Protein AF-A0A2E4T3A0-F1 (afdb_monomer_lite)

pLDDT: mean 78.66, std 13.09, range [45.56, 96.62]

Foldseek 3Di:
DDPVVVVVVVVVVVVVVVVVVVVVVVVVVVPDPDDDPDDPDPCPPVVLVVVLVVLQVVLVVVLVVCVVVLCCLQPVVDDPPPDLVVLVVVLVVLVVQLVVCVVVVRPSSNVSSVSNNVSSVSSSVSNVVSVVVVVVVVVVVVD

Structure (mmCIF, N/CA/C/O backbone):
data_AF-A0A2E4T3A0-F1
#
_entry.id   AF-A0A2E4T3A0-F1
#
loop_
_atom_site.group_PDB
_atom_site.id
_atom_site.type_symbol
_atom_site.label_atom_id
_atom_site.label_alt_id
_atom_site.label_comp_id
_atom_site.label_asym_id
_atom_site.label_entity_id
_atom_site.label_seq_id
_atom_site.pdbx_PDB_ins_code
_atom_site.Cartn_x
_atom_site.Cartn_y
_atom_site.Cartn_z
_atom_site.occupancy
_atom_site.B_iso_or_equiv
_atom_site.auth_seq_id
_atom_site.auth_comp_id
_atom_site.auth_asym_id
_atom_site.auth_atom_id
_atom_site.pdbx_PDB_model_num
ATOM 1 N N . MET A 1 1 ? 26.330 -0.444 9.742 1.00 45.56 1 MET A N 1
ATOM 2 C CA . MET A 1 1 ? 25.020 -0.758 10.360 1.00 45.56 1 MET A CA 1
ATOM 3 C C . MET A 1 1 ? 24.063 -1.132 9.243 1.00 45.56 1 MET A C 1
ATOM 5 O O . MET A 1 1 ? 23.826 -0.307 8.376 1.00 45.56 1 MET A O 1
ATOM 9 N N . THR A 1 2 ? 23.604 -2.380 9.187 1.00 47.72 2 THR A N 1
ATOM 10 C CA . THR A 1 2 ? 22.725 -2.869 8.115 1.00 47.72 2 THR A CA 1
ATOM 11 C C . THR A 1 2 ? 21.275 -2.471 8.415 1.00 47.72 2 THR A C 1
ATOM 13 O O . THR A 1 2 ? 20.791 -2.713 9.525 1.00 47.72 2 THR A O 1
ATOM 16 N N . SER A 1 3 ? 20.583 -1.855 7.446 1.00 54.81 3 SER A N 1
ATOM 17 C CA . SER A 1 3 ? 19.210 -1.315 7.566 1.00 54.81 3 SER A CA 1
ATOM 18 C C . SER A 1 3 ? 18.194 -2.236 8.260 1.00 54.81 3 SER A C 1
ATOM 20 O O . SER A 1 3 ? 17.269 -1.745 8.902 1.00 54.81 3 SER A O 1
ATOM 22 N N . GLY A 1 4 ? 18.370 -3.562 8.207 1.00 48.94 4 GLY A N 1
ATOM 23 C CA . GLY A 1 4 ? 17.472 -4.521 8.863 1.00 48.94 4 GLY A CA 1
ATOM 24 C C . GLY A 1 4 ? 17.459 -4.455 10.398 1.00 48.94 4 GLY A C 1
ATOM 25 O O . GLY A 1 4 ? 16.420 -4.672 11.015 1.00 48.94 4 GLY A O 1
ATOM 26 N N . THR A 1 5 ? 18.575 -4.096 11.042 1.00 65.56 5 THR A N 1
ATOM 27 C CA . THR A 1 5 ? 18.658 -4.046 12.520 1.00 65.56 5 THR A CA 1
ATOM 28 C C . THR A 1 5 ? 17.978 -2.816 13.123 1.00 65.56 5 THR A C 1
ATOM 30 O O . THR A 1 5 ? 17.502 -2.858 14.259 1.00 65.56 5 THR A O 1
ATOM 33 N N . PHE A 1 6 ? 17.884 -1.727 12.356 1.00 70.56 6 PHE A N 1
ATOM 34 C CA . PHE A 1 6 ? 17.248 -0.487 12.794 1.00 70.56 6 PHE A CA 1
ATOM 35 C C . PHE A 1 6 ? 15.732 -0.650 12.931 1.00 70.56 6 PHE A C 1
ATOM 37 O O . PHE A 1 6 ? 15.165 -0.244 13.942 1.00 70.56 6 PHE A O 1
ATOM 44 N N . LEU A 1 7 ? 15.092 -1.319 11.966 1.00 58.62 7 LEU A N 1
ATOM 45 C CA . LEU A 1 7 ? 13.650 -1.574 11.984 1.00 58.62 7 LEU A CA 1
ATOM 46 C C . LEU A 1 7 ? 13.241 -2.488 13.140 1.00 58.62 7 LEU A C 1
ATOM 48 O O . LEU A 1 7 ? 12.285 -2.181 13.847 1.00 58.62 7 LEU A O 1
ATOM 52 N N . ILE A 1 8 ? 14.009 -3.552 13.395 1.00 70.94 8 ILE A N 1
ATOM 53 C CA . ILE A 1 8 ? 13.769 -4.445 14.536 1.00 70.94 8 ILE A CA 1
ATOM 54 C C . ILE A 1 8 ? 13.877 -3.649 15.840 1.00 70.94 8 ILE A C 1
ATOM 56 O O . ILE A 1 8 ? 12.970 -3.682 16.670 1.00 70.94 8 ILE A O 1
ATOM 60 N N . ARG A 1 9 ? 14.944 -2.861 16.013 1.00 77.31 9 ARG A N 1
ATOM 61 C CA . ARG A 1 9 ? 15.153 -2.057 17.225 1.00 77.31 9 ARG A CA 1
ATOM 62 C C . ARG A 1 9 ? 14.072 -0.990 17.419 1.00 77.31 9 ARG A C 1
ATOM 64 O O . ARG A 1 9 ? 13.592 -0.827 18.536 1.00 77.31 9 ARG A O 1
ATOM 71 N N . CYS A 1 10 ? 13.664 -0.307 16.352 1.00 74.4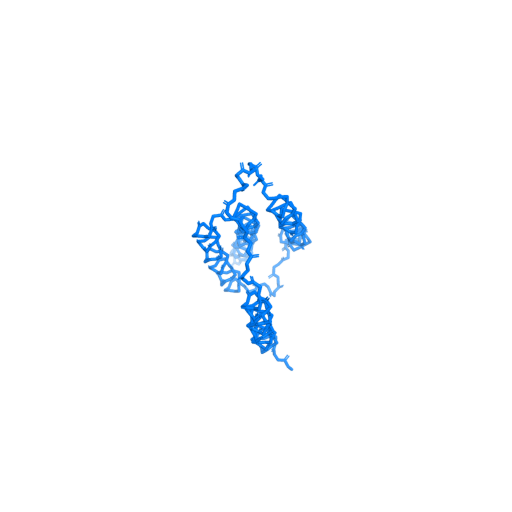4 10 CYS A N 1
ATOM 72 C CA . CYS A 1 10 ? 12.611 0.706 16.394 1.00 74.44 10 CYS A CA 1
ATOM 73 C C . CYS A 1 10 ? 11.250 0.085 16.746 1.00 74.44 10 CYS A C 1
ATOM 75 O O . CYS A 1 10 ? 10.545 0.600 17.611 1.00 74.44 10 CYS A O 1
ATOM 77 N N . TRP A 1 11 ? 10.933 -1.082 16.176 1.00 72.75 11 TRP A N 1
ATOM 78 C CA . TRP A 1 11 ? 9.731 -1.845 16.515 1.00 72.75 11 TRP A CA 1
ATOM 79 C C . TRP A 1 11 ? 9.737 -2.316 17.973 1.00 72.75 11 TRP A C 1
ATOM 81 O O . TRP A 1 11 ? 8.729 -2.194 18.668 1.00 72.75 11 TRP A O 1
ATOM 91 N N . THR A 1 12 ? 10.885 -2.793 18.470 1.00 81.56 12 THR A N 1
ATOM 92 C CA . THR A 1 12 ? 10.997 -3.262 19.860 1.00 81.56 12 THR A CA 1
ATOM 93 C C . THR A 1 12 ? 10.860 -2.100 20.852 1.00 81.56 12 THR A C 1
ATOM 95 O O . THR A 1 12 ? 10.238 -2.261 21.902 1.00 81.56 12 THR A O 1
ATOM 98 N N . ASP A 1 13 ? 11.412 -0.924 20.527 1.00 81.31 13 ASP A N 1
ATOM 99 C CA . ASP A 1 13 ? 11.297 0.281 21.361 1.00 81.31 13 ASP A CA 1
ATOM 100 C C . ASP A 1 13 ? 9.868 0.841 21.355 1.00 81.31 13 ASP A C 1
ATOM 102 O O . ASP A 1 13 ? 9.311 1.130 22.414 1.00 81.31 13 ASP A O 1
ATOM 106 N N . TRP A 1 14 ? 9.231 0.916 20.183 1.00 80.62 14 TRP A N 1
ATOM 107 C CA . TRP A 1 14 ? 7.833 1.331 20.057 1.00 80.62 14 TRP A CA 1
ATOM 108 C C . TRP A 1 14 ? 6.889 0.389 20.817 1.00 80.62 14 TRP A C 1
ATOM 110 O O . TRP A 1 14 ? 6.101 0.848 21.644 1.00 80.62 14 TRP A O 1
ATOM 120 N N . SER A 1 15 ? 7.044 -0.927 20.636 1.00 81.31 15 SER A N 1
ATOM 121 C CA . SER A 1 15 ? 6.252 -1.948 21.336 1.00 81.31 15 SER A CA 1
ATOM 122 C C . SER A 1 15 ? 6.414 -1.852 22.858 1.00 81.31 15 SER A C 1
ATOM 124 O O . SER A 1 15 ? 5.444 -1.935 23.617 1.00 81.31 15 SER A O 1
ATOM 126 N N . ARG A 1 16 ? 7.635 -1.593 23.346 1.00 86.81 16 ARG A N 1
ATOM 127 C CA . ARG A 1 16 ? 7.887 -1.367 24.776 1.00 86.81 16 ARG A CA 1
ATOM 128 C C . ARG A 1 16 ? 7.171 -0.115 25.293 1.00 86.81 16 ARG A C 1
ATOM 130 O O . ARG A 1 16 ? 6.560 -0.172 26.359 1.00 86.81 16 ARG A O 1
ATOM 137 N N . ARG A 1 17 ? 7.226 1.000 24.556 1.00 81.62 17 ARG A N 1
ATOM 138 C CA . ARG A 1 17 ? 6.582 2.270 24.941 1.00 81.62 17 ARG A CA 1
ATOM 139 C C . ARG A 1 17 ? 5.061 2.171 24.952 1.00 81.62 17 ARG A C 1
ATOM 141 O O . ARG A 1 17 ? 4.434 2.662 25.888 1.00 81.62 17 ARG A O 1
ATOM 148 N N . GLU A 1 18 ? 4.472 1.495 23.971 1.00 75.19 18 GLU A N 1
ATOM 149 C CA . GLU A 1 18 ? 3.024 1.292 23.910 1.00 75.19 18 GLU A CA 1
ATOM 150 C C . GLU A 1 18 ? 2.512 0.513 25.134 1.00 75.19 18 GLU A C 1
ATOM 152 O O . GLU A 1 18 ? 1.534 0.903 25.777 1.00 75.19 18 GLU A O 1
ATOM 157 N N . ASN A 1 19 ? 3.223 -0.549 25.522 1.00 79.88 19 ASN A N 1
ATOM 158 C CA . ASN A 1 19 ? 2.886 -1.340 26.703 1.00 79.88 19 ASN A CA 1
ATOM 159 C C . ASN A 1 19 ? 2.952 -0.527 28.010 1.00 79.88 19 ASN A C 1
ATOM 161 O O . ASN A 1 19 ? 2.136 -0.745 28.908 1.00 79.88 19 ASN A O 1
ATOM 165 N N . LEU A 1 20 ? 3.887 0.422 28.126 1.00 80.12 20 LEU A N 1
ATOM 166 C CA . LEU A 1 20 ? 3.997 1.314 29.289 1.00 80.12 20 LEU A CA 1
ATOM 167 C C . LEU A 1 20 ? 2.852 2.331 29.344 1.00 80.12 20 LEU A C 1
ATOM 169 O O . LEU A 1 20 ? 2.245 2.512 30.400 1.00 80.12 20 LEU A O 1
ATOM 173 N N . ALA A 1 21 ? 2.501 2.932 28.205 1.00 75.12 21 ALA A N 1
ATOM 174 C CA . ALA A 1 21 ? 1.387 3.873 28.118 1.00 75.12 21 ALA A CA 1
ATOM 175 C C . ALA A 1 21 ? 0.054 3.212 28.519 1.00 75.12 21 ALA A C 1
ATOM 177 O O . ALA A 1 21 ? -0.714 3.767 29.308 1.00 75.12 21 ALA A O 1
ATOM 178 N N . ARG A 1 22 ? -0.192 1.975 28.061 1.00 73.06 22 ARG A N 1
ATOM 179 C CA . ARG A 1 22 ? -1.390 1.199 28.434 1.00 73.06 22 ARG A CA 1
ATOM 180 C C . ARG A 1 22 ? -1.463 0.909 29.937 1.00 73.06 22 ARG A C 1
ATOM 182 O O . ARG A 1 22 ? -2.559 0.908 30.497 1.00 73.06 22 ARG A O 1
ATOM 189 N N . ARG A 1 23 ? -0.323 0.691 30.605 1.00 74.19 23 ARG A N 1
ATOM 190 C CA . ARG A 1 23 ? -0.273 0.484 32.065 1.00 74.19 23 ARG A CA 1
ATOM 191 C C . ARG A 1 23 ? -0.653 1.749 32.831 1.00 74.19 23 ARG A C 1
ATOM 193 O O . ARG A 1 23 ? -1.504 1.663 33.709 1.00 74.19 23 ARG A O 1
ATOM 200 N N . GLN A 1 24 ? -0.133 2.911 32.435 1.00 74.12 24 GLN A N 1
ATOM 201 C CA . GLN A 1 24 ? -0.486 4.185 33.076 1.00 74.12 24 GLN A CA 1
ATOM 202 C C . GLN A 1 24 ? -1.976 4.532 32.938 1.00 74.12 24 GLN A C 1
ATOM 204 O O . GLN A 1 24 ? -2.608 4.976 33.898 1.00 74.12 24 GLN A O 1
ATOM 209 N N . VAL A 1 25 ? -2.572 4.291 31.766 1.00 70.69 25 VAL A N 1
ATOM 210 C CA . VAL A 1 25 ? -4.020 4.486 31.565 1.00 70.69 25 VAL A CA 1
ATOM 211 C C . VAL A 1 25 ? -4.823 3.517 32.443 1.00 70.69 25 VAL A C 1
ATOM 213 O O . VAL A 1 25 ? -5.794 3.905 33.090 1.00 70.69 25 VAL A O 1
ATOM 216 N N . ARG A 1 26 ? -4.403 2.250 32.543 1.00 63.78 26 ARG A N 1
ATOM 217 C CA . ARG A 1 26 ? -5.082 1.254 33.387 1.00 63.78 26 ARG A CA 1
ATOM 218 C C . ARG A 1 26 ? -5.001 1.588 34.882 1.00 63.78 26 ARG A C 1
ATOM 220 O O . ARG A 1 26 ? -5.992 1.413 35.592 1.00 63.78 26 ARG A O 1
ATOM 227 N N . GLU A 1 27 ? -3.864 2.096 35.352 1.00 66.56 27 GLU A N 1
ATOM 228 C CA . GLU A 1 27 ? -3.670 2.553 36.736 1.00 66.56 27 GLU A CA 1
ATOM 229 C C . GLU A 1 27 ? -4.530 3.785 37.051 1.00 66.56 27 GLU A C 1
ATOM 231 O O . GLU A 1 27 ? -5.245 3.797 38.052 1.00 66.56 27 GLU A O 1
ATOM 236 N N . SER A 1 28 ? -4.578 4.766 36.146 1.00 59.97 28 SER A N 1
ATOM 237 C CA . SER A 1 28 ? -5.428 5.958 36.302 1.00 59.97 28 SER A CA 1
ATOM 238 C C . SER A 1 28 ? -6.932 5.652 36.246 1.00 59.97 28 SER A C 1
ATOM 240 O O . SER A 1 28 ? -7.718 6.307 36.931 1.00 59.97 28 SER A O 1
ATOM 242 N N . THR A 1 29 ? -7.348 4.611 35.517 1.00 59.28 29 THR A N 1
ATOM 243 C CA . THR A 1 29 ? -8.756 4.166 35.475 1.00 59.28 29 THR A CA 1
ATOM 244 C C . THR A 1 29 ? -9.144 3.333 36.708 1.00 59.28 29 THR A C 1
ATOM 246 O O . THR A 1 29 ? -10.303 3.332 37.124 1.00 59.28 29 THR A O 1
ATOM 249 N N . THR A 1 30 ? -8.184 2.643 37.336 1.00 59.16 30 THR A N 1
ATOM 250 C CA . THR A 1 30 ? -8.422 1.820 38.540 1.00 59.16 30 THR A CA 1
ATOM 251 C C . THR A 1 30 ? -8.690 2.680 39.784 1.00 59.16 30 THR A C 1
ATOM 253 O O . THR A 1 30 ? -9.412 2.246 40.678 1.00 59.16 30 THR A O 1
ATOM 256 N N . GLY A 1 31 ? -8.204 3.927 39.812 1.00 54.25 31 GLY A N 1
ATOM 257 C CA . GLY A 1 31 ? -8.438 4.886 40.9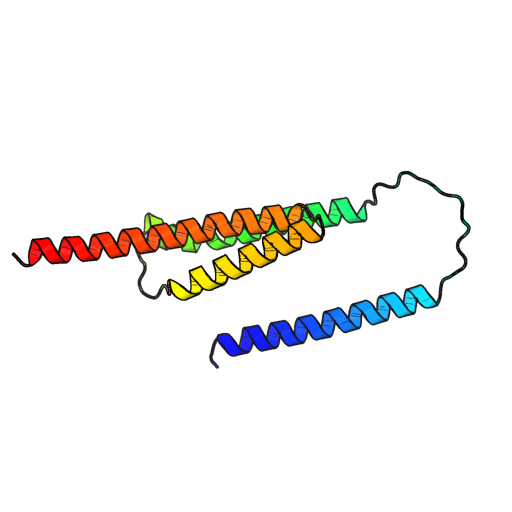01 1.00 54.25 31 GLY A CA 1
ATOM 258 C C . GLY A 1 31 ? -9.743 5.694 40.826 1.00 54.25 31 GLY A C 1
ATOM 259 O O . GLY A 1 31 ? -10.004 6.497 41.718 1.00 54.25 31 GLY A O 1
ATOM 260 N N . ARG A 1 32 ? -10.580 5.522 39.791 1.00 59.19 32 ARG A N 1
ATOM 261 C CA . ARG A 1 32 ? -11.824 6.297 39.617 1.00 59.19 32 ARG A CA 1
ATOM 262 C C . ARG A 1 32 ? -13.005 5.380 39.301 1.00 59.19 32 ARG A C 1
ATOM 264 O O . ARG A 1 32 ? -13.420 5.252 38.154 1.00 59.19 32 ARG A O 1
ATOM 271 N N . LYS A 1 33 ? -13.590 4.763 40.330 1.00 55.19 33 LYS A N 1
ATOM 272 C CA . LYS A 1 33 ? -14.903 4.105 40.224 1.00 55.19 33 LYS A CA 1
ATOM 273 C C . LYS A 1 33 ? -15.878 4.596 41.287 1.00 55.19 33 LYS A C 1
ATOM 275 O O . LYS A 1 33 ? -16.135 3.897 42.254 1.00 55.19 33 LYS A O 1
ATOM 280 N N . THR A 1 34 ? -16.489 5.746 41.019 1.00 59.75 34 THR A N 1
ATOM 281 C CA . THR A 1 34 ? -17.896 6.027 41.350 1.00 59.75 34 THR A CA 1
ATOM 282 C C . THR A 1 34 ? -18.416 7.027 40.319 1.00 59.75 34 THR A C 1
ATOM 284 O O . THR A 1 34 ? -18.285 8.234 40.504 1.00 59.75 34 THR A O 1
ATOM 287 N N . VAL A 1 35 ? -18.958 6.551 39.199 1.00 64.12 35 VAL A N 1
ATOM 288 C CA . VAL A 1 35 ? -19.735 7.412 38.296 1.00 64.12 35 VAL A CA 1
ATOM 289 C C . VAL A 1 35 ? -21.097 6.776 38.096 1.00 64.12 35 VAL A C 1
ATOM 291 O O . VAL A 1 35 ? -21.220 5.586 37.803 1.00 64.12 35 VAL A O 1
ATOM 294 N N . ASN A 1 36 ? -22.100 7.596 38.383 1.00 55.50 36 ASN A N 1
ATOM 295 C CA . ASN A 1 36 ? -23.497 7.247 38.488 1.00 55.50 36 ASN A CA 1
ATOM 296 C C . ASN A 1 36 ? -24.051 6.852 37.114 1.00 55.50 36 ASN A C 1
ATOM 298 O O . ASN A 1 36 ? -23.799 7.497 36.099 1.00 55.50 36 ASN A O 1
ATOM 302 N N . ARG A 1 37 ? -24.792 5.749 37.103 1.00 68.06 37 ARG A N 1
ATOM 303 C CA . ARG A 1 37 ? -25.410 5.127 35.935 1.00 68.06 37 ARG A CA 1
ATOM 304 C C . ARG A 1 37 ? -26.706 5.872 35.649 1.00 68.06 37 ARG A C 1
ATOM 306 O O . ARG A 1 37 ? -27.694 5.492 36.250 1.00 68.06 37 ARG A O 1
ATOM 313 N N . ASN A 1 38 ? -26.694 6.909 34.807 1.00 54.62 38 ASN A N 1
ATOM 314 C CA . ASN A 1 38 ? -27.869 7.423 34.076 1.00 54.62 38 ASN A CA 1
ATOM 315 C C . ASN A 1 38 ? -27.478 8.583 33.147 1.00 54.62 38 ASN A C 1
ATOM 317 O O . ASN A 1 38 ? -27.861 9.722 33.372 1.00 54.62 38 ASN A O 1
ATOM 321 N N . GLU A 1 39 ? -26.744 8.291 32.076 1.00 56.03 39 GLU A N 1
ATOM 322 C CA . GLU A 1 39 ? -26.687 9.198 30.928 1.00 56.03 39 GLU A CA 1
ATOM 323 C C . GLU A 1 39 ? -26.432 8.357 29.676 1.00 56.03 39 GLU A C 1
ATOM 325 O O . GLU A 1 39 ? -25.310 7.974 29.362 1.00 56.03 39 GLU A O 1
ATOM 330 N N . LYS A 1 40 ? -27.514 7.948 29.006 1.00 49.38 40 LYS A N 1
ATOM 331 C CA . LYS A 1 40 ? -27.441 7.484 27.617 1.00 49.38 40 LYS A CA 1
ATOM 332 C C . LYS A 1 40 ? -27.637 8.706 26.731 1.00 49.38 40 LYS A C 1
ATOM 334 O O . LYS A 1 40 ? -28.663 8.841 26.072 1.00 49.38 40 LYS A O 1
ATOM 339 N N . THR A 1 41 ? -26.675 9.617 26.751 1.00 49.59 41 THR A N 1
ATOM 340 C CA . THR A 1 41 ? -26.489 10.520 25.623 1.00 49.59 41 THR A CA 1
ATOM 341 C C . THR A 1 41 ? -26.009 9.662 24.457 1.00 49.59 41 THR A C 1
ATOM 343 O O . THR A 1 41 ? -25.122 8.817 24.600 1.00 49.59 41 THR A O 1
ATOM 346 N N . PHE A 1 42 ? -26.648 9.811 23.298 1.00 58.09 42 PHE A N 1
ATOM 347 C CA . PHE A 1 42 ? -26.109 9.318 22.034 1.00 58.09 42 PHE A CA 1
ATOM 348 C C . PHE A 1 42 ? -24.905 10.202 21.678 1.00 58.09 42 PHE A C 1
ATOM 350 O O . PHE A 1 42 ? -24.956 11.057 20.803 1.00 58.09 42 PHE A O 1
ATOM 357 N N . GLU A 1 43 ? -23.836 10.047 22.450 1.00 53.91 43 GLU A N 1
ATOM 358 C CA . GLU A 1 43 ? -22.513 10.556 22.143 1.00 53.91 43 GLU A CA 1
ATOM 359 C C . GLU A 1 43 ? -21.989 9.650 21.036 1.00 53.91 43 GLU A C 1
ATOM 361 O O . GLU A 1 43 ? -21.511 8.549 21.305 1.00 53.91 43 GLU A O 1
ATOM 366 N N . VAL A 1 44 ? -22.091 10.073 19.776 1.00 55.72 44 VAL A N 1
ATOM 367 C CA . VAL A 1 44 ? -21.114 9.587 18.799 1.00 55.72 44 VAL A CA 1
ATOM 368 C C . VAL A 1 44 ? -19.799 10.168 19.308 1.00 55.72 44 VAL A C 1
ATOM 370 O O . VAL A 1 44 ? -19.662 11.393 19.294 1.00 55.72 44 VAL A O 1
ATOM 373 N N . PRO A 1 45 ? -18.880 9.370 19.877 1.00 60.00 45 PRO A N 1
ATOM 374 C CA . PRO A 1 45 ? -17.765 9.945 20.602 1.00 60.00 45 PRO A CA 1
ATOM 375 C C . PRO A 1 45 ? -16.933 10.733 19.592 1.00 60.00 45 PRO A C 1
ATOM 377 O O . PRO A 1 45 ? -16.346 10.154 18.681 1.00 60.00 45 PRO A O 1
ATOM 380 N N . MET A 1 46 ? -16.887 12.061 19.742 1.00 58.06 46 MET A N 1
ATOM 381 C CA . MET A 1 46 ? -16.109 12.991 18.904 1.00 58.06 46 MET A CA 1
ATOM 382 C C . MET A 1 46 ? -14.663 12.496 18.692 1.00 58.06 46 MET A C 1
ATOM 384 O O . MET A 1 46 ? -14.049 12.718 17.650 1.00 58.06 46 MET A O 1
ATOM 388 N N . GLN A 1 47 ? -14.157 11.743 19.672 1.00 62.28 47 GLN A N 1
ATOM 389 C CA . GLN A 1 47 ? -12.894 11.012 19.671 1.00 62.28 47 GLN A CA 1
ATOM 390 C C . GLN A 1 47 ? -12.734 10.109 18.434 1.00 62.28 47 GLN A C 1
ATOM 392 O O . GLN A 1 47 ? -11.709 10.175 17.766 1.00 62.28 47 GLN A O 1
ATOM 397 N N . THR A 1 48 ? -13.745 9.314 18.077 1.00 72.75 48 THR A N 1
ATOM 398 C CA . THR A 1 48 ? -13.684 8.385 16.939 1.00 72.75 48 THR A CA 1
ATOM 399 C C . THR A 1 48 ? -13.635 9.125 15.607 1.00 72.75 48 THR A C 1
ATOM 401 O O . THR A 1 48 ? -12.847 8.757 14.743 1.00 72.75 48 THR A O 1
ATOM 404 N N . LEU A 1 49 ? -14.402 10.208 15.447 1.00 79.19 49 LEU A N 1
ATOM 405 C CA . LEU A 1 49 ? -14.397 10.995 14.207 1.00 79.19 49 LEU A CA 1
ATOM 406 C C . LEU A 1 49 ? -13.056 11.702 13.973 1.00 79.19 49 LEU A C 1
ATOM 408 O O . LEU A 1 49 ? -12.545 11.700 12.852 1.00 79.19 49 LEU A O 1
ATOM 412 N N . LEU A 1 50 ? -12.463 12.280 15.022 1.00 86.31 50 LEU A N 1
ATOM 413 C CA . LEU A 1 50 ? -11.153 12.925 14.931 1.00 86.31 50 LEU A CA 1
ATOM 414 C C . LEU A 1 50 ? -10.046 11.904 14.631 1.00 86.31 50 LEU A C 1
ATOM 416 O O . LEU A 1 50 ? -9.211 12.150 13.762 1.00 86.31 50 LEU A O 1
ATOM 420 N N . ILE A 1 51 ? -10.067 10.744 15.297 1.00 84.88 51 ILE A N 1
ATOM 421 C CA . ILE A 1 51 ? -9.107 9.656 15.061 1.00 84.88 51 ILE A CA 1
ATOM 422 C C . ILE A 1 51 ? -9.208 9.139 13.622 1.00 84.88 51 ILE A C 1
ATOM 424 O O . ILE A 1 51 ? -8.187 9.030 12.943 1.00 84.88 51 ILE A O 1
ATOM 428 N N . GLU A 1 52 ? -10.418 8.866 13.128 1.00 82.56 52 GLU A N 1
ATOM 429 C CA . GLU A 1 52 ? -10.614 8.371 11.763 1.00 82.56 52 GLU A CA 1
ATOM 430 C C . GLU A 1 52 ? -10.182 9.423 10.725 1.00 82.56 52 GLU A C 1
ATOM 432 O O . GLU A 1 52 ? -9.451 9.094 9.790 1.00 82.56 52 GLU A O 1
ATOM 437 N N . THR A 1 53 ? -10.514 10.704 10.929 1.00 86.44 53 THR A N 1
ATOM 438 C CA . THR A 1 53 ? -10.108 11.796 10.021 1.00 86.44 53 THR A CA 1
ATOM 439 C C . THR A 1 53 ? -8.588 11.929 9.939 1.00 86.44 53 THR A C 1
ATOM 441 O O . THR A 1 53 ? -8.028 11.987 8.843 1.00 86.44 53 THR A O 1
ATOM 444 N N . ILE A 1 54 ? -7.897 11.920 11.086 1.00 90.62 54 ILE A N 1
ATOM 445 C CA . ILE A 1 54 ? -6.428 11.933 11.121 1.00 90.62 54 ILE A CA 1
ATOM 446 C C . ILE A 1 54 ? -5.874 10.692 10.421 1.00 90.62 54 ILE A C 1
ATOM 448 O O . ILE A 1 54 ? -4.931 10.808 9.641 1.00 90.62 54 ILE A O 1
ATOM 452 N N . GLY A 1 55 ? -6.475 9.521 10.646 1.00 86.62 55 GLY A N 1
ATOM 453 C CA . GLY A 1 55 ? -6.087 8.278 9.986 1.00 86.62 55 GLY A CA 1
ATOM 454 C C . GLY A 1 55 ? -6.208 8.344 8.460 1.00 86.62 55 GLY A C 1
ATOM 455 O O . GLY A 1 55 ? -5.299 7.900 7.761 1.00 86.62 55 GLY A O 1
ATOM 456 N N . ILE A 1 56 ? -7.276 8.949 7.931 1.00 87.06 56 ILE A N 1
ATOM 457 C CA . ILE A 1 56 ? -7.473 9.130 6.483 1.00 87.06 56 ILE A CA 1
ATOM 458 C C . ILE A 1 56 ? -6.421 10.084 5.910 1.00 87.06 56 ILE A C 1
ATOM 460 O O . ILE A 1 56 ? -5.815 9.783 4.878 1.00 87.06 56 ILE A O 1
ATOM 464 N N . ILE A 1 57 ? -6.167 11.214 6.577 1.00 91.31 57 ILE A N 1
ATOM 465 C CA . ILE A 1 57 ? -5.157 12.186 6.137 1.00 91.31 57 ILE A CA 1
ATOM 466 C C . ILE A 1 57 ? -3.767 11.544 6.160 1.00 91.31 57 ILE A C 1
ATOM 468 O O . ILE A 1 57 ? -3.039 11.620 5.172 1.00 91.31 57 ILE A O 1
ATOM 472 N N . ALA A 1 58 ? -3.416 10.859 7.250 1.00 87.56 58 ALA A N 1
ATOM 473 C CA . ALA A 1 58 ? -2.144 10.158 7.384 1.00 87.56 58 ALA A CA 1
ATOM 474 C C . ALA A 1 58 ? -1.974 9.076 6.308 1.00 87.56 58 ALA A C 1
ATOM 476 O O . ALA A 1 58 ? -0.921 9.005 5.677 1.00 87.56 58 ALA A O 1
ATOM 477 N N . GLY A 1 59 ? -3.018 8.281 6.045 1.00 85.44 59 GLY A N 1
ATOM 478 C CA . GLY A 1 59 ? -3.022 7.289 4.970 1.00 85.44 59 GLY A CA 1
ATOM 479 C C . GLY A 1 59 ? -2.811 7.921 3.594 1.00 85.44 59 GLY A C 1
ATOM 480 O O . GLY A 1 59 ? -1.982 7.452 2.818 1.00 85.44 59 GLY A O 1
ATOM 481 N N . THR A 1 60 ? -3.494 9.032 3.317 1.00 89.31 60 THR A N 1
ATOM 482 C CA . THR A 1 60 ? -3.380 9.760 2.043 1.00 89.31 60 THR A CA 1
ATOM 483 C C . THR A 1 60 ? -1.975 10.324 1.843 1.00 89.31 60 THR A C 1
ATOM 485 O O . THR A 1 60 ? -1.368 10.108 0.796 1.00 89.31 60 THR A O 1
ATOM 488 N N . LEU A 1 61 ? -1.419 10.995 2.856 1.00 89.94 61 LEU A N 1
ATOM 489 C CA . LEU A 1 61 ? -0.045 11.503 2.820 1.00 89.94 61 LEU A CA 1
ATOM 490 C C . LEU A 1 61 ? 0.969 10.367 2.648 1.00 89.94 61 LEU A C 1
ATOM 492 O O . LEU A 1 61 ? 1.911 10.498 1.870 1.00 89.94 61 LEU A O 1
ATOM 496 N N . GLY A 1 62 ? 0.741 9.239 3.327 1.00 87.12 62 GLY A N 1
ATOM 497 C CA . GLY A 1 62 ? 1.552 8.035 3.190 1.00 87.12 62 GLY A CA 1
ATOM 498 C C . GLY A 1 62 ? 1.587 7.520 1.754 1.00 87.12 62 GLY A C 1
ATOM 499 O O . GLY A 1 62 ? 2.663 7.217 1.258 1.00 87.12 62 GLY A O 1
ATOM 500 N N . VAL A 1 63 ? 0.446 7.482 1.059 1.00 87.50 63 VAL A N 1
ATOM 501 C CA . VAL A 1 63 ? 0.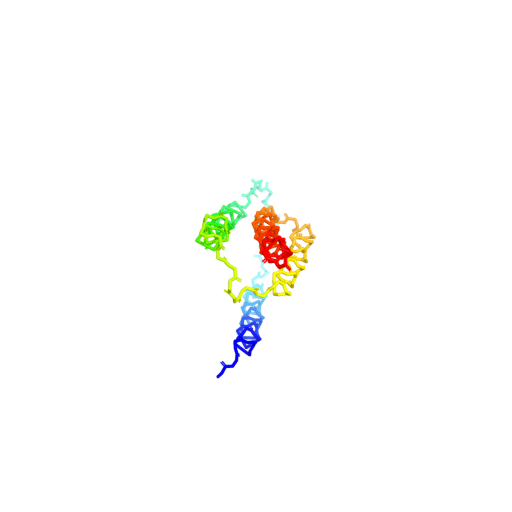366 7.079 -0.357 1.00 87.50 63 VAL A CA 1
ATOM 502 C C . VAL A 1 63 ? 1.059 8.095 -1.266 1.00 87.50 63 VAL A C 1
ATOM 504 O O . VAL A 1 63 ? 1.826 7.707 -2.145 1.00 87.50 63 VAL A O 1
ATOM 507 N N . LEU A 1 64 ? 0.847 9.394 -1.035 1.00 89.00 64 LEU A N 1
ATOM 508 C CA . LEU A 1 64 ? 1.486 10.457 -1.817 1.00 89.00 64 LEU A CA 1
ATOM 509 C C . LEU A 1 64 ? 3.015 10.445 -1.689 1.00 89.00 64 LEU A C 1
ATOM 511 O O . LEU A 1 64 ? 3.711 10.781 -2.645 1.00 89.00 64 LEU A O 1
ATOM 515 N N . ALA A 1 65 ? 3.552 9.996 -0.554 1.00 87.19 65 ALA A N 1
ATOM 516 C CA . ALA A 1 65 ? 4.992 9.851 -0.361 1.00 87.19 65 ALA A CA 1
ATOM 517 C C . ALA A 1 65 ? 5.641 8.829 -1.319 1.00 87.19 65 ALA A C 1
ATOM 519 O O . ALA A 1 65 ? 6.845 8.904 -1.554 1.00 87.19 65 ALA A O 1
ATOM 520 N N . TRP A 1 66 ? 4.866 7.913 -1.913 1.00 81.50 66 TRP A N 1
ATOM 521 C CA . TRP A 1 66 ? 5.359 6.939 -2.899 1.00 81.50 66 TRP A CA 1
ATOM 522 C C . TRP A 1 66 ? 5.366 7.456 -4.341 1.00 81.50 66 TRP A C 1
ATOM 524 O O . TRP A 1 66 ? 5.960 6.823 -5.213 1.00 81.50 66 TRP A O 1
ATOM 534 N N . VAL A 1 67 ? 4.747 8.608 -4.615 1.00 86.88 67 VAL A N 1
ATOM 535 C CA . VAL A 1 67 ? 4.723 9.233 -5.949 1.00 86.88 67 VAL A CA 1
ATOM 536 C C . VAL A 1 67 ? 6.115 9.394 -6.582 1.00 86.88 67 VAL A C 1
ATOM 538 O O . VAL A 1 67 ? 6.240 9.024 -7.752 1.00 86.88 67 VAL A O 1
ATOM 541 N N . PRO A 1 68 ? 7.167 9.888 -5.890 1.00 84.12 68 PRO A N 1
ATOM 542 C CA . PRO A 1 68 ? 8.497 9.987 -6.495 1.00 84.12 68 PRO A CA 1
ATOM 543 C C . PRO A 1 68 ? 9.026 8.625 -6.961 1.00 84.12 68 PRO A C 1
ATOM 545 O O . PRO A 1 68 ? 9.493 8.516 -8.092 1.00 84.12 68 PRO A O 1
ATOM 548 N N . GLN A 1 69 ? 8.847 7.572 -6.155 1.00 81.75 69 GLN A N 1
ATOM 549 C CA . GLN A 1 69 ? 9.271 6.214 -6.513 1.00 81.75 69 GLN A CA 1
ATOM 550 C C . GLN A 1 69 ? 8.492 5.665 -7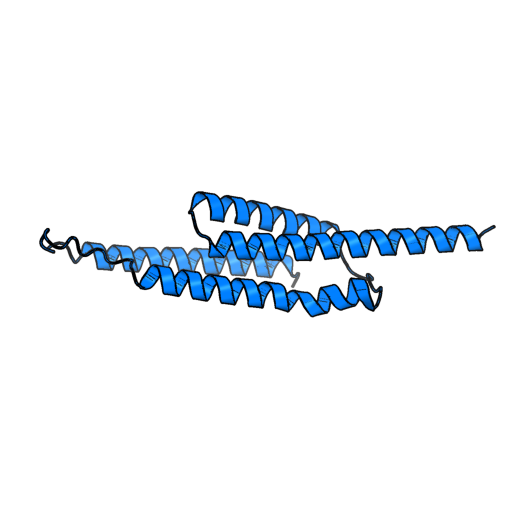.716 1.00 81.75 69 GLN A C 1
ATOM 552 O O . GLN A 1 69 ? 9.047 4.977 -8.571 1.00 81.75 69 GLN A O 1
ATOM 557 N N . LEU A 1 70 ? 7.192 5.966 -7.794 1.00 85.06 70 LEU A N 1
ATOM 558 C CA . LEU A 1 70 ? 6.344 5.551 -8.908 1.00 85.06 70 LEU A CA 1
ATOM 559 C C . LEU A 1 70 ? 6.748 6.256 -10.207 1.00 85.06 70 LEU A C 1
ATOM 561 O O . LEU A 1 70 ? 6.769 5.631 -11.266 1.00 85.06 70 LEU A O 1
ATOM 565 N N . ARG A 1 71 ? 7.110 7.540 -10.128 1.00 85.94 71 ARG A N 1
ATOM 566 C CA . ARG A 1 71 ? 7.576 8.316 -11.279 1.00 85.94 71 ARG A CA 1
ATOM 567 C C . ARG A 1 71 ? 8.880 7.754 -11.847 1.00 85.94 71 ARG A C 1
ATOM 569 O O . ARG A 1 71 ? 8.960 7.576 -13.056 1.00 85.94 71 ARG A O 1
ATOM 576 N N . GLU A 1 72 ? 9.847 7.425 -11.002 1.00 84.06 72 GLU A N 1
ATOM 577 C CA . GLU A 1 72 ? 11.133 6.849 -11.422 1.00 84.06 72 GLU A CA 1
ATOM 578 C C . GLU A 1 72 ? 10.940 5.550 -12.235 1.00 84.06 72 GLU A C 1
ATOM 580 O O . GLU A 1 72 ? 11.434 5.412 -13.355 1.00 84.06 72 GLU A O 1
ATOM 585 N N . VAL A 1 73 ? 10.092 4.634 -11.750 1.00 85.06 73 VAL A N 1
ATOM 586 C CA . VAL A 1 73 ? 9.827 3.355 -12.436 1.00 85.06 73 VAL A CA 1
ATOM 587 C C . VAL A 1 73 ? 9.020 3.540 -13.725 1.00 85.06 73 VAL A C 1
ATOM 589 O O . VAL A 1 73 ? 9.318 2.932 -14.756 1.00 85.06 73 VAL A O 1
ATOM 592 N N . TRP A 1 74 ? 7.953 4.342 -13.689 1.00 84.31 74 TRP A N 1
ATOM 593 C CA . TRP A 1 74 ? 7.015 4.420 -14.812 1.00 84.31 74 TRP A CA 1
ATOM 594 C C . TRP A 1 74 ? 7.428 5.423 -15.889 1.00 84.31 74 TRP A C 1
ATOM 596 O O . TRP A 1 74 ? 7.179 5.150 -17.069 1.00 84.31 74 TRP A O 1
ATOM 606 N N . VAL A 1 75 ? 8.041 6.542 -15.495 1.00 83.38 75 VAL A N 1
ATOM 607 C CA . VAL A 1 75 ? 8.429 7.653 -16.378 1.00 83.38 75 VAL A CA 1
ATOM 608 C C . VAL A 1 75 ? 9.896 7.557 -16.764 1.00 83.38 75 VAL A C 1
ATOM 610 O O . VAL A 1 75 ? 10.193 7.540 -17.952 1.00 83.38 75 VAL A O 1
ATOM 613 N N . GLU A 1 76 ? 10.798 7.470 -15.785 1.00 83.50 76 GLU A N 1
ATOM 614 C CA . GLU A 1 76 ? 12.249 7.475 -16.048 1.00 83.50 76 GLU A CA 1
ATOM 615 C C . GLU A 1 76 ? 12.748 6.116 -16.547 1.00 83.50 76 GLU A C 1
ATOM 617 O O . GLU A 1 76 ? 13.832 6.019 -17.110 1.00 83.50 76 GLU A O 1
ATOM 622 N N . LYS A 1 77 ? 11.915 5.077 -16.412 1.00 77.75 77 LYS A N 1
ATOM 623 C CA . LYS A 1 77 ? 12.215 3.696 -16.796 1.00 77.75 77 LYS A CA 1
ATOM 624 C C . LYS A 1 77 ? 13.458 3.133 -16.099 1.00 77.75 77 LYS A C 1
ATOM 626 O O . LYS A 1 77 ? 14.095 2.221 -16.613 1.00 77.75 77 LYS A O 1
ATOM 631 N N . LEU A 1 78 ? 13.774 3.643 -14.911 1.00 73.12 78 LEU A N 1
ATOM 632 C CA . LEU A 1 78 ? 14.911 3.192 -14.121 1.00 73.12 78 LEU A CA 1
ATOM 633 C C . LEU A 1 78 ? 14.443 2.166 -13.086 1.00 73.12 78 LEU A C 1
ATOM 635 O O . LEU A 1 78 ? 13.480 2.381 -12.348 1.00 73.12 78 LEU A O 1
ATOM 639 N N . HIS A 1 79 ? 15.119 1.018 -13.041 1.00 71.31 79 HIS A N 1
ATOM 640 C CA . HIS A 1 79 ? 14.900 -0.010 -12.015 1.00 71.31 79 HIS A CA 1
ATOM 641 C C . HIS A 1 79 ? 16.190 -0.577 -11.422 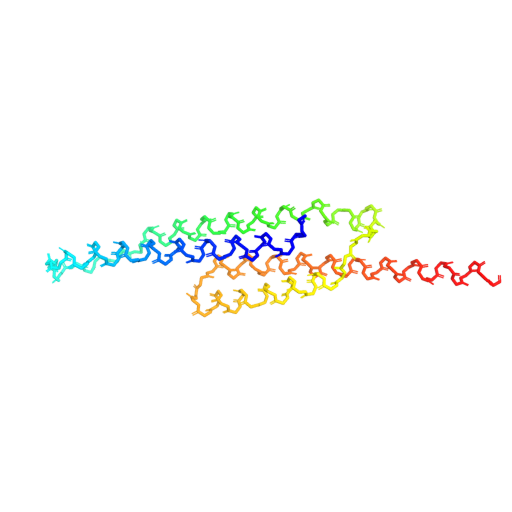1.00 71.31 79 HIS A C 1
ATOM 643 O O . HIS A 1 79 ? 16.157 -1.595 -10.717 1.00 71.31 79 HIS A O 1
ATOM 649 N N . GLU A 1 80 ? 17.332 0.034 -11.740 1.00 60.75 80 GLU A N 1
ATOM 650 C CA . GLU A 1 80 ? 18.624 -0.354 -11.184 1.00 60.75 80 GLU A CA 1
ATOM 651 C C . GLU A 1 80 ? 18.585 -0.227 -9.654 1.00 60.75 80 GLU A C 1
ATOM 653 O O . GLU A 1 80 ? 18.209 0.799 -9.098 1.00 60.75 80 GLU A O 1
ATOM 658 N N . GLY A 1 81 ? 18.901 -1.317 -8.951 1.00 65.44 81 GLY A N 1
ATOM 659 C CA . GLY A 1 81 ? 18.906 -1.355 -7.483 1.00 65.44 81 GLY A CA 1
ATOM 660 C C . GLY A 1 81 ? 17.572 -1.702 -6.807 1.00 65.44 81 GLY A C 1
ATOM 661 O O . GLY A 1 81 ? 17.537 -1.863 -5.585 1.00 65.44 81 GLY A O 1
ATOM 662 N N . ILE A 1 82 ? 16.480 -1.904 -7.555 1.00 73.62 82 ILE A N 1
ATOM 663 C CA . ILE A 1 82 ? 15.180 -2.250 -6.963 1.00 73.62 82 ILE A CA 1
ATOM 664 C C . ILE A 1 82 ? 15.055 -3.766 -6.712 1.00 73.62 82 ILE A C 1
ATOM 666 O O . ILE A 1 82 ? 14.949 -4.586 -7.631 1.00 73.62 82 ILE A O 1
ATOM 670 N N . SER A 1 83 ? 14.999 -4.158 -5.438 1.00 81.19 83 SER A N 1
ATOM 671 C CA . SER A 1 83 ? 14.782 -5.548 -5.011 1.00 81.19 83 SER A CA 1
ATOM 672 C C . SER A 1 83 ? 13.292 -5.930 -5.062 1.00 81.19 83 SER A C 1
ATOM 674 O O . SER A 1 83 ? 12.517 -5.573 -4.173 1.00 81.19 83 SER A O 1
ATOM 676 N N . LEU A 1 84 ? 12.888 -6.714 -6.074 1.00 80.81 84 LEU A N 1
ATOM 677 C CA . LEU A 1 84 ? 11.533 -7.292 -6.163 1.00 80.81 84 LEU A CA 1
ATOM 678 C C . LEU A 1 84 ? 11.122 -8.091 -4.907 1.00 80.81 84 LEU A C 1
ATOM 680 O O . LEU A 1 84 ? 9.983 -7.924 -4.468 1.00 80.81 84 LEU A O 1
ATOM 684 N N . PRO A 1 85 ? 11.996 -8.914 -4.283 1.00 85.31 85 PRO A N 1
ATOM 685 C CA . PRO A 1 85 ? 11.659 -9.603 -3.035 1.00 85.31 85 PRO A CA 1
ATOM 686 C C . PRO A 1 85 ? 11.218 -8.658 -1.913 1.00 85.31 85 PRO A C 1
ATOM 688 O O . PRO A 1 85 ? 10.308 -8.982 -1.152 1.00 85.31 85 PRO A O 1
ATOM 691 N N . THR A 1 86 ? 11.821 -7.468 -1.833 1.00 83.75 86 THR A N 1
ATOM 692 C CA . THR A 1 86 ? 11.461 -6.469 -0.822 1.00 83.75 86 THR A CA 1
ATOM 693 C C . THR A 1 86 ? 10.027 -5.990 -1.021 1.00 83.75 86 THR A C 1
ATOM 695 O O . THR A 1 86 ? 9.269 -5.932 -0.057 1.00 83.75 86 THR A O 1
ATOM 698 N N . PHE A 1 87 ? 9.607 -5.714 -2.257 1.00 85.94 87 PHE A N 1
ATOM 699 C CA . PHE A 1 87 ? 8.227 -5.302 -2.518 1.00 85.94 87 PHE A CA 1
ATOM 700 C C . PHE A 1 87 ? 7.207 -6.413 -2.267 1.00 85.94 87 PHE A C 1
ATOM 702 O O . PHE A 1 87 ? 6.135 -6.129 -1.738 1.00 85.94 87 PHE A O 1
ATOM 709 N N . TRP A 1 88 ? 7.543 -7.674 -2.549 1.00 88.25 88 TRP A N 1
ATOM 710 C CA . TRP A 1 88 ? 6.693 -8.810 -2.175 1.00 88.25 88 TRP A CA 1
ATOM 711 C C . TRP A 1 88 ? 6.521 -8.942 -0.659 1.00 88.25 88 TRP A C 1
ATOM 713 O O . TRP A 1 88 ? 5.409 -9.174 -0.174 1.00 88.25 88 TRP A O 1
ATOM 723 N N . LEU A 1 89 ? 7.598 -8.737 0.104 1.00 90.94 89 LEU A N 1
ATOM 724 C CA . LEU A 1 89 ? 7.544 -8.736 1.563 1.00 90.94 89 LEU A CA 1
ATOM 725 C C . LEU A 1 89 ? 6.652 -7.602 2.088 1.00 90.94 89 LEU A C 1
ATOM 727 O O . LEU A 1 89 ? 5.781 -7.848 2.923 1.00 90.94 89 LEU A O 1
ATOM 731 N N . VAL A 1 90 ? 6.819 -6.379 1.569 1.00 88.81 90 VAL A N 1
ATOM 732 C CA . VAL A 1 90 ? 5.982 -5.232 1.962 1.00 88.81 90 VAL A CA 1
ATOM 733 C C . VAL A 1 90 ? 4.521 -5.461 1.569 1.00 88.81 90 VAL A C 1
ATOM 735 O O . VAL A 1 90 ? 3.633 -5.223 2.383 1.00 88.81 90 VAL A O 1
ATOM 738 N N . SER A 1 91 ? 4.252 -5.995 0.375 1.00 91.88 91 SER A N 1
ATOM 739 C CA . SER A 1 91 ? 2.897 -6.355 -0.060 1.00 91.88 91 SER A CA 1
ATOM 740 C C . SER A 1 91 ? 2.245 -7.354 0.899 1.00 91.88 91 SER A C 1
ATOM 742 O O . SER A 1 91 ? 1.086 -7.188 1.268 1.00 91.88 91 SER A O 1
ATOM 744 N N . THR A 1 92 ? 2.990 -8.366 1.350 1.00 93.88 92 THR A N 1
ATOM 745 C CA . THR A 1 92 ? 2.493 -9.352 2.323 1.00 93.88 92 THR A CA 1
ATOM 746 C C . THR A 1 92 ? 2.176 -8.686 3.663 1.00 93.88 92 THR A C 1
ATOM 748 O O . THR A 1 92 ? 1.113 -8.916 4.237 1.00 93.88 92 THR A O 1
ATOM 751 N N . ALA A 1 93 ? 3.056 -7.802 4.142 1.00 94.25 93 ALA A N 1
ATOM 752 C CA . ALA A 1 93 ? 2.827 -7.051 5.372 1.00 94.25 93 ALA A CA 1
ATOM 753 C C . ALA A 1 93 ? 1.578 -6.153 5.292 1.00 94.25 93 ALA A C 1
ATOM 755 O O . ALA A 1 93 ? 0.796 -6.122 6.240 1.00 94.25 93 ALA A O 1
ATOM 756 N N . LEU A 1 94 ? 1.353 -5.467 4.165 1.00 93.19 94 LEU A N 1
ATOM 757 C CA . LEU A 1 94 ? 0.161 -4.637 3.943 1.00 93.19 94 LEU A CA 1
ATOM 758 C C . LEU A 1 94 ? -1.128 -5.464 3.911 1.00 93.19 94 LEU A C 1
ATOM 760 O O . LEU A 1 94 ? -2.141 -5.031 4.452 1.00 93.19 94 LEU A O 1
ATOM 764 N N . VAL A 1 95 ? -1.095 -6.674 3.341 1.00 96.62 95 VAL A N 1
ATOM 765 C CA . VAL A 1 95 ? -2.235 -7.606 3.392 1.00 96.62 95 VAL A CA 1
ATOM 766 C C . VAL A 1 95 ? -2.541 -8.015 4.834 1.00 96.62 95 VAL A C 1
ATOM 768 O O . VAL A 1 95 ? -3.701 -7.995 5.240 1.00 96.62 95 VAL A O 1
ATOM 771 N N . LEU A 1 96 ? -1.519 -8.328 5.638 1.00 94.50 96 LEU A N 1
ATOM 772 C CA . LEU A 1 96 ? -1.708 -8.633 7.060 1.00 94.50 96 LEU A CA 1
ATOM 773 C C . LEU A 1 96 ? -2.294 -7.437 7.826 1.00 94.50 96 LEU A C 1
ATOM 775 O O . LEU A 1 96 ? -3.202 -7.614 8.636 1.00 94.50 96 LEU A O 1
ATOM 779 N N . TRP A 1 97 ? -1.823 -6.220 7.546 1.00 92.44 97 TRP A N 1
ATOM 780 C CA . TRP A 1 97 ? -2.368 -4.992 8.130 1.00 92.44 97 TRP A CA 1
ATOM 781 C C . TRP A 1 97 ? -3.808 -4.711 7.706 1.00 92.44 97 TRP A C 1
ATOM 783 O O . TRP A 1 97 ? -4.604 -4.238 8.516 1.00 92.44 97 TRP A O 1
ATOM 793 N N . LEU A 1 98 ? -4.161 -5.028 6.463 1.00 91.94 98 LEU A N 1
ATOM 794 C CA . LEU A 1 98 ? -5.526 -4.918 5.972 1.00 91.94 98 LEU A CA 1
ATOM 795 C C . LEU A 1 98 ? -6.454 -5.891 6.710 1.00 91.94 98 LEU A C 1
ATOM 797 O O . LEU A 1 98 ? -7.500 -5.474 7.203 1.00 91.94 98 LEU A O 1
ATOM 801 N N . ILE A 1 99 ? -6.045 -7.157 6.855 1.00 95.44 99 ILE A N 1
ATOM 802 C CA . ILE A 1 99 ? -6.778 -8.157 7.649 1.00 95.44 99 ILE A CA 1
ATOM 803 C C . ILE A 1 99 ? -6.941 -7.661 9.089 1.00 95.44 99 ILE A C 1
ATOM 805 O O . ILE A 1 99 ? -8.044 -7.694 9.629 1.00 95.44 99 ILE A O 1
ATOM 809 N N . TYR A 1 100 ? -5.870 -7.145 9.693 1.00 91.75 100 TYR A N 1
ATOM 810 C CA . TYR A 1 100 ? -5.916 -6.567 11.034 1.00 91.75 100 TYR A CA 1
ATOM 811 C C . TYR A 1 100 ? -6.922 -5.410 11.136 1.00 91.75 100 TYR A C 1
ATOM 813 O O . TYR A 1 100 ? -7.754 -5.411 12.040 1.00 91.75 100 TYR A O 1
ATOM 821 N N . GLY A 1 101 ? -6.897 -4.466 10.190 1.00 88.19 101 GLY A N 1
ATOM 822 C CA . GLY A 1 101 ? -7.834 -3.343 10.123 1.00 88.19 101 GLY A CA 1
ATOM 823 C C . GLY A 1 101 ? -9.297 -3.785 10.047 1.00 88.19 101 GLY A C 1
ATOM 824 O O . GLY A 1 101 ? -10.141 -3.220 10.741 1.00 88.19 101 GLY A O 1
ATOM 825 N N . ILE A 1 102 ? -9.581 -4.834 9.267 1.00 92.69 102 ILE A N 1
ATOM 826 C CA . ILE A 1 102 ? -10.915 -5.446 9.168 1.00 92.69 102 ILE A CA 1
ATOM 827 C C . ILE A 1 102 ? -11.335 -6.057 10.509 1.00 92.69 102 ILE A C 1
ATOM 829 O O . ILE A 1 102 ? -12.454 -5.819 10.957 1.00 92.69 102 ILE A O 1
ATOM 833 N N . LEU A 1 103 ? -10.443 -6.795 11.179 1.00 89.12 103 LEU A N 1
ATOM 834 C CA . LEU A 1 103 ? -10.739 -7.440 12.464 1.00 89.12 103 LEU A CA 1
ATOM 835 C C . LEU A 1 103 ? -11.079 -6.437 13.577 1.00 89.12 103 LEU A C 1
ATOM 837 O O . LEU A 1 103 ? -11.895 -6.747 14.441 1.00 89.12 103 LEU A O 1
ATOM 841 N N . ILE A 1 104 ? -10.476 -5.244 13.558 1.00 88.31 104 ILE A N 1
ATOM 842 C CA . ILE A 1 104 ? -10.766 -4.172 14.527 1.00 88.31 104 ILE A CA 1
ATOM 843 C C . ILE A 1 104 ? -11.845 -3.187 14.048 1.00 88.31 104 ILE A C 1
ATOM 845 O O . ILE A 1 104 ? -12.219 -2.292 14.801 1.00 88.31 104 ILE A O 1
ATOM 849 N N . GLY A 1 105 ? -12.326 -3.322 12.807 1.00 83.31 105 GLY A N 1
ATOM 850 C CA . GLY A 1 105 ? -13.351 -2.457 12.218 1.00 83.31 105 GLY A CA 1
ATOM 851 C C . GLY A 1 105 ? -12.921 -1.007 11.952 1.00 83.31 105 GLY A C 1
ATOM 852 O O . GLY A 1 105 ? -13.781 -0.131 11.936 1.00 83.31 105 GLY A O 1
ATOM 853 N N . SER A 1 106 ? -11.625 -0.723 11.758 1.00 83.94 106 SER A N 1
ATOM 854 C CA . SER A 1 106 ? -11.141 0.648 11.498 1.00 83.94 106 SER A CA 1
ATOM 855 C C . SER A 1 106 ? -11.097 0.953 10.002 1.00 83.94 106 SER A C 1
ATOM 857 O O . SER A 1 106 ? -10.281 0.395 9.262 1.00 83.94 106 SER A O 1
ATOM 859 N N . ILE A 1 107 ? -11.950 1.880 9.563 1.00 87.06 107 ILE A N 1
ATOM 860 C CA . ILE A 1 107 ? -12.091 2.252 8.152 1.00 87.06 107 ILE A CA 1
ATOM 861 C C . ILE A 1 107 ? -10.821 2.949 7.658 1.00 87.06 107 ILE A C 1
ATOM 863 O O . ILE A 1 107 ? -10.340 2.626 6.570 1.00 87.06 107 ILE A O 1
ATOM 867 N N . SER A 1 108 ? -10.216 3.828 8.461 1.00 86.38 108 SER A N 1
ATOM 868 C CA . SER A 1 108 ? -8.968 4.509 8.091 1.00 86.38 108 SER A CA 1
ATOM 869 C C . SER A 1 108 ? -7.809 3.548 7.822 1.00 86.38 108 SER A C 1
ATOM 871 O O . SER A 1 108 ? -7.081 3.727 6.844 1.00 86.38 108 SER A O 1
ATOM 873 N N . ILE A 1 109 ? -7.640 2.505 8.644 1.00 87.56 109 ILE A N 1
ATOM 874 C CA . ILE A 1 109 ? -6.575 1.507 8.447 1.00 87.56 109 ILE A CA 1
ATOM 875 C C . ILE A 1 109 ? -6.834 0.696 7.178 1.00 87.56 109 ILE A C 1
ATOM 877 O O . ILE A 1 109 ? -5.903 0.466 6.404 1.00 87.56 109 ILE A O 1
ATOM 881 N N . ILE A 1 110 ? -8.085 0.297 6.941 1.00 89.75 110 ILE A N 1
ATOM 882 C CA . ILE A 1 110 ? -8.480 -0.424 5.727 1.00 89.75 110 ILE A CA 1
ATOM 883 C C . ILE A 1 110 ? -8.159 0.424 4.493 1.00 89.75 110 ILE A C 1
ATOM 885 O O . ILE A 1 110 ? -7.431 -0.027 3.610 1.00 89.75 110 ILE A O 1
ATOM 889 N N . PHE A 1 111 ? -8.639 1.670 4.457 1.00 90.75 111 PHE A N 1
ATOM 890 C CA . PHE A 1 111 ? -8.449 2.573 3.324 1.00 90.75 111 PHE A CA 1
ATOM 891 C C . PHE A 1 111 ? -6.965 2.832 3.033 1.00 90.75 111 PHE A C 1
ATOM 893 O O . PHE A 1 111 ? -6.520 2.680 1.894 1.00 90.75 111 PHE A O 1
ATOM 900 N N . ALA A 1 112 ? -6.181 3.156 4.066 1.00 88.56 112 ALA A N 1
ATOM 901 C CA . ALA A 1 112 ? -4.755 3.430 3.925 1.00 88.56 112 ALA A CA 1
ATOM 902 C C . ALA A 1 112 ? -3.983 2.225 3.363 1.00 88.56 112 ALA A C 1
ATOM 904 O O . ALA A 1 112 ? -3.175 2.379 2.446 1.00 88.56 112 ALA A O 1
ATOM 905 N N . ASN A 1 113 ? -4.249 1.018 3.875 1.00 92.75 113 ASN A N 1
ATOM 906 C CA . ASN A 1 113 ? -3.538 -0.185 3.439 1.00 92.75 113 ASN A CA 1
ATOM 907 C C . ASN A 1 113 ? -3.966 -0.646 2.044 1.00 92.75 113 ASN A C 1
ATOM 909 O O . ASN A 1 113 ? -3.108 -1.078 1.279 1.00 92.75 113 ASN A O 1
ATOM 913 N N . VAL A 1 114 ? -5.244 -0.504 1.670 1.00 95.00 114 VAL A N 1
ATOM 914 C CA . VAL A 1 114 ? -5.695 -0.762 0.290 1.00 95.00 114 VAL A CA 1
ATOM 915 C C . VAL A 1 114 ? -4.977 0.170 -0.683 1.00 95.00 114 VAL A C 1
ATOM 917 O O . VAL A 1 114 ? -4.396 -0.294 -1.664 1.00 95.00 114 VAL A O 1
ATOM 920 N N . ALA A 1 115 ? -4.953 1.472 -0.398 1.00 92.38 115 ALA A N 1
ATOM 921 C CA . ALA A 1 115 ? -4.298 2.443 -1.265 1.00 92.38 115 ALA A CA 1
ATOM 922 C C . ALA A 1 115 ? -2.784 2.175 -1.383 1.00 92.38 115 ALA A C 1
ATOM 924 O O . ALA A 1 115 ? -2.250 2.110 -2.493 1.00 92.38 115 ALA A O 1
ATOM 925 N N . ALA A 1 116 ? -2.097 1.907 -0.269 1.00 91.19 116 ALA A N 1
ATOM 926 C CA . ALA A 1 116 ? -0.679 1.543 -0.281 1.00 91.19 116 ALA A CA 1
ATOM 927 C C . ALA A 1 116 ? -0.408 0.248 -1.070 1.00 91.19 116 ALA A C 1
ATOM 929 O O . ALA A 1 116 ? 0.545 0.186 -1.850 1.00 91.19 116 ALA A O 1
ATOM 930 N N . LEU A 1 117 ? -1.269 -0.767 -0.922 1.00 93.19 117 LEU A N 1
ATOM 931 C CA . LEU A 1 117 ? -1.146 -2.038 -1.634 1.00 93.19 117 LEU A CA 1
ATOM 932 C C . LEU A 1 117 ? -1.272 -1.835 -3.149 1.00 93.19 117 LEU A C 1
ATOM 934 O O . LEU A 1 117 ? -0.449 -2.352 -3.901 1.00 93.19 117 LEU A O 1
ATOM 938 N N . THR A 1 118 ? -2.238 -1.029 -3.605 1.00 93.19 118 THR A N 1
ATOM 939 C CA . THR A 1 118 ? -2.372 -0.710 -5.039 1.00 93.19 118 THR A CA 1
ATOM 940 C C . THR A 1 118 ? -1.139 0.004 -5.597 1.00 93.19 118 THR A C 1
ATOM 942 O O . THR A 1 118 ? -0.692 -0.313 -6.701 1.00 93.19 118 THR A O 1
ATOM 945 N N . CYS A 1 119 ? -0.534 0.908 -4.821 1.00 90.81 119 CYS A N 1
ATOM 946 C CA . CYS A 1 119 ? 0.684 1.610 -5.217 1.00 90.81 119 CYS A CA 1
ATOM 947 C C . CYS A 1 119 ? 1.873 0.644 -5.376 1.00 90.81 119 CYS A C 1
ATOM 949 O O . CYS A 1 119 ? 2.541 0.644 -6.411 1.00 90.81 119 CYS A O 1
ATOM 951 N N . ILE A 1 120 ? 2.091 -0.244 -4.401 1.00 91.19 120 ILE A N 1
ATOM 952 C CA . ILE A 1 120 ? 3.172 -1.240 -4.449 1.00 91.19 120 ILE A CA 1
ATOM 953 C C . ILE A 1 120 ? 2.980 -2.262 -5.567 1.00 91.19 120 ILE A C 1
ATOM 955 O O . ILE A 1 120 ? 3.944 -2.603 -6.249 1.00 91.19 120 ILE A O 1
ATOM 959 N N . LEU A 1 121 ? 1.754 -2.727 -5.807 1.00 92.06 121 LEU A N 1
ATOM 960 C CA . LEU A 1 121 ? 1.486 -3.635 -6.922 1.00 92.06 121 LEU A CA 1
ATOM 961 C C . LEU A 1 121 ? 1.770 -2.961 -8.271 1.00 92.06 121 LEU A C 1
ATOM 963 O O . LEU A 1 121 ? 2.355 -3.589 -9.153 1.00 92.06 121 LEU A O 1
ATOM 967 N N . SER A 1 122 ? 1.436 -1.674 -8.414 1.00 90.12 122 SER A N 1
ATOM 968 C CA . SER A 1 122 ? 1.796 -0.889 -9.600 1.00 90.12 122 SER A CA 1
ATOM 969 C C . SER A 1 122 ? 3.317 -0.800 -9.783 1.00 90.12 122 SER A C 1
ATOM 971 O O . SER A 1 122 ? 3.817 -1.027 -10.884 1.00 90.12 122 SER A O 1
ATOM 973 N N . LEU A 1 123 ? 4.079 -0.561 -8.709 1.00 88.81 123 LEU A N 1
ATOM 974 C CA . LEU A 1 123 ? 5.548 -0.583 -8.754 1.00 88.81 123 LEU A CA 1
ATOM 975 C C . LEU A 1 123 ? 6.095 -1.943 -9.209 1.00 88.81 123 LEU A C 1
ATOM 977 O O . LEU A 1 123 ? 6.933 -1.993 -10.108 1.00 88.81 123 LEU A O 1
ATOM 981 N N . ILE A 1 124 ? 5.603 -3.046 -8.632 1.00 89.81 124 ILE A N 1
ATOM 982 C CA . ILE A 1 124 ? 6.031 -4.408 -8.993 1.00 89.81 124 ILE A CA 1
ATOM 983 C C . ILE A 1 124 ? 5.779 -4.675 -10.481 1.00 89.81 124 ILE A C 1
ATOM 985 O O . ILE A 1 124 ? 6.678 -5.139 -11.186 1.00 89.81 124 ILE A O 1
ATOM 989 N N . VAL A 1 125 ? 4.578 -4.358 -10.974 1.00 91.25 125 VAL A N 1
ATOM 990 C CA . VAL A 1 125 ? 4.212 -4.549 -12.385 1.00 91.25 125 VAL A CA 1
ATOM 991 C C . VAL A 1 125 ? 5.095 -3.702 -13.300 1.00 91.25 125 VAL A C 1
ATOM 993 O O . VAL A 1 125 ? 5.575 -4.219 -14.309 1.00 91.25 125 VAL A O 1
ATOM 996 N N . GLY A 1 126 ? 5.346 -2.439 -12.943 1.00 87.88 126 GLY A N 1
ATOM 997 C CA . GLY A 1 126 ? 6.250 -1.558 -13.681 1.00 87.88 126 GLY A CA 1
ATOM 998 C C . GLY A 1 126 ? 7.639 -2.179 -13.825 1.00 87.88 126 GLY A C 1
ATOM 999 O O . GLY A 1 126 ? 8.099 -2.409 -14.942 1.00 87.88 126 GLY A O 1
ATOM 1000 N N . VAL A 1 127 ? 8.260 -2.564 -12.707 1.00 87.88 127 VAL A N 1
ATOM 1001 C CA . VAL A 1 127 ? 9.608 -3.157 -12.689 1.00 87.88 127 VAL A CA 1
ATOM 1002 C C . VAL A 1 127 ? 9.684 -4.447 -13.512 1.00 87.88 127 VAL A C 1
ATOM 1004 O O . VAL A 1 127 ? 10.622 -4.620 -14.286 1.00 87.88 127 VAL A O 1
ATOM 1007 N N . ILE A 1 128 ? 8.705 -5.351 -13.390 1.00 88.81 128 ILE A N 1
ATOM 1008 C CA . ILE A 1 128 ? 8.680 -6.600 -14.173 1.00 88.81 128 ILE A CA 1
ATOM 1009 C C . ILE A 1 128 ? 8.592 -6.304 -15.675 1.00 88.81 128 ILE A C 1
ATOM 1011 O O . ILE A 1 128 ? 9.250 -6.967 -16.479 1.00 88.81 128 ILE A O 1
ATOM 1015 N N . ARG A 1 129 ? 7.784 -5.312 -16.065 1.00 89.19 129 ARG A N 1
ATOM 1016 C CA . ARG A 1 129 ? 7.555 -4.974 -17.472 1.00 89.19 129 ARG A CA 1
ATOM 1017 C C . ARG A 1 129 ? 8.808 -4.411 -18.142 1.00 89.19 129 ARG A C 1
ATOM 1019 O O . ARG A 1 129 ? 9.085 -4.783 -19.276 1.00 89.19 129 ARG A O 1
ATOM 1026 N N . LEU A 1 130 ? 9.560 -3.564 -17.443 1.00 87.31 130 LEU A N 1
ATOM 1027 C CA . LEU A 1 130 ? 10.828 -3.019 -17.936 1.00 87.31 130 LEU A CA 1
ATOM 1028 C C . LEU A 1 130 ? 11.900 -4.110 -18.084 1.00 87.31 130 LEU A C 1
ATOM 1030 O O . LEU A 1 130 ? 12.475 -4.238 -19.157 1.00 87.31 130 LEU A O 1
ATOM 1034 N N . ARG A 1 131 ? 12.082 -4.972 -17.072 1.00 86.31 131 ARG A N 1
ATOM 1035 C CA . ARG A 1 131 ? 13.056 -6.084 -17.134 1.00 86.31 131 ARG A CA 1
ATOM 1036 C C . ARG A 1 131 ? 12.809 -7.021 -18.314 1.00 86.31 131 ARG A C 1
ATOM 1038 O O . ARG A 1 131 ? 13.743 -7.545 -18.917 1.00 86.31 131 ARG A O 1
ATOM 1045 N N . LYS A 1 132 ? 11.532 -7.254 -18.642 1.00 86.69 132 LYS A N 1
ATOM 1046 C CA . LYS A 1 132 ? 11.152 -8.061 -19.805 1.00 86.69 132 LYS A CA 1
ATOM 1047 C C . LYS A 1 132 ? 11.512 -7.370 -21.125 1.00 86.69 132 LYS A C 1
ATOM 1049 O O . LYS A 1 132 ? 11.935 -8.068 -22.038 1.00 86.69 132 LYS A O 1
ATOM 1054 N N . ALA A 1 133 ? 11.347 -6.049 -21.219 1.00 84.94 133 ALA A N 1
ATOM 1055 C CA . ALA A 1 133 ? 11.704 -5.284 -22.414 1.00 84.94 133 ALA A CA 1
ATOM 1056 C C . ALA A 1 133 ? 13.223 -5.307 -22.667 1.00 84.94 133 ALA A C 1
ATOM 1058 O O . ALA A 1 133 ? 13.637 -5.648 -23.768 1.00 84.94 133 ALA A O 1
ATOM 1059 N N . GLU A 1 134 ? 14.045 -5.091 -21.632 1.00 83.06 134 GLU 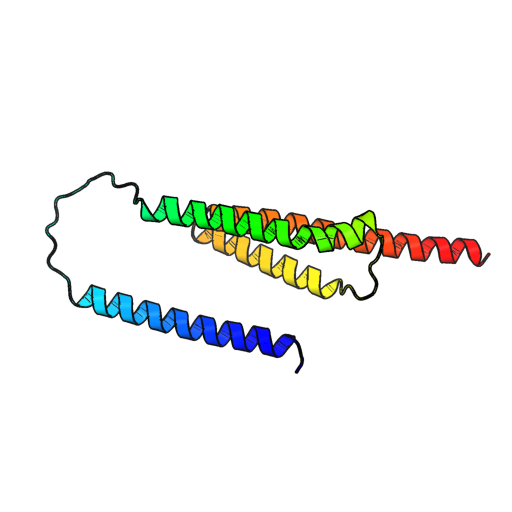A N 1
ATOM 1060 C CA . GLU A 1 134 ? 15.515 -5.196 -21.741 1.00 83.06 134 GLU A CA 1
ATOM 1061 C C . GLU A 1 134 ? 15.974 -6.585 -22.215 1.00 83.06 134 GLU A C 1
ATOM 1063 O O . GLU A 1 134 ? 16.892 -6.712 -23.021 1.00 83.06 134 GLU A O 1
ATOM 1068 N N . SER A 1 135 ? 15.305 -7.643 -21.744 1.00 80.25 135 SER A N 1
ATOM 1069 C CA . SER A 1 135 ? 15.623 -9.022 -22.141 1.00 80.25 135 SER A CA 1
ATOM 1070 C C . SER A 1 135 ? 15.297 -9.317 -23.613 1.00 80.25 135 SER A C 1
ATOM 1072 O O . SER A 1 135 ? 15.875 -10.237 -24.184 1.00 80.25 135 SER A O 1
ATOM 1074 N N . GLN A 1 136 ? 14.349 -8.588 -24.214 1.00 78.88 136 GLN A N 1
ATOM 1075 C CA . GLN A 1 136 ? 13.950 -8.761 -25.615 1.00 78.88 136 GLN A CA 1
ATOM 1076 C C . GLN A 1 136 ? 14.871 -7.989 -26.568 1.00 78.88 136 GLN A C 1
ATOM 1078 O O . GLN A 1 136 ? 15.312 -8.569 -27.557 1.00 78.88 136 GLN A O 1
ATOM 1083 N N . ASP A 1 137 ? 15.243 -6.748 -26.240 1.00 75.75 137 ASP A N 1
ATOM 1084 C CA . ASP A 1 137 ? 16.163 -5.938 -27.061 1.00 75.75 137 ASP A CA 1
ATOM 1085 C C . ASP A 1 137 ? 17.553 -6.590 -27.209 1.00 75.75 137 ASP A C 1
ATOM 1087 O O . ASP A 1 137 ? 18.183 -6.519 -28.269 1.00 75.75 137 ASP A O 1
ATOM 1091 N N . GLY A 1 138 ? 18.023 -7.284 -26.166 1.00 72.62 138 GLY A N 1
ATOM 1092 C CA . GLY A 1 138 ? 19.275 -8.044 -26.220 1.00 72.62 138 GLY A CA 1
ATOM 1093 C C . GLY A 1 138 ? 19.222 -9.293 -27.111 1.00 72.62 138 GLY A C 1
ATOM 1094 O O . GLY A 1 138 ? 20.267 -9.771 -27.544 1.00 72.62 138 GLY A O 1
ATOM 1095 N N . ALA A 1 139 ? 18.031 -9.831 -27.396 1.00 75.12 139 ALA A N 1
ATOM 1096 C CA . ALA A 1 139 ? 17.874 -11.003 -28.257 1.00 75.12 139 ALA A CA 1
ATOM 1097 C C . ALA A 1 139 ? 17.899 -10.636 -29.753 1.00 75.12 139 ALA A C 1
ATOM 1099 O O . ALA A 1 139 ? 18.495 -11.368 -30.537 1.00 75.12 139 ALA A O 1
ATOM 1100 N N . ASP A 1 140 ? 17.314 -9.496 -30.137 1.00 71.81 140 ASP A N 1
ATOM 1101 C CA . ASP A 1 140 ? 17.260 -9.037 -31.539 1.00 71.81 140 ASP A CA 1
ATOM 1102 C C . ASP A 1 140 ? 18.599 -8.478 -32.051 1.00 71.81 140 ASP A C 1
ATOM 1104 O O . ASP A 1 140 ? 18.877 -8.524 -33.246 1.00 71.81 140 ASP A O 1
ATOM 1108 N N . THR A 1 141 ? 19.460 -7.968 -31.166 1.00 70.88 141 THR A N 1
ATOM 1109 C CA . THR A 1 141 ? 20.789 -7.439 -31.538 1.00 70.88 141 THR A CA 1
ATOM 1110 C C . THR A 1 141 ? 21.881 -8.509 -31.631 1.00 70.88 141 THR A C 1
ATOM 1112 O O . THR A 1 141 ? 22.976 -8.224 -32.115 1.00 70.88 141 THR A O 1
ATOM 1115 N N . GLY A 1 142 ? 21.599 -9.732 -31.172 1.00 59.94 142 GLY A N 1
ATOM 1116 C CA . GLY A 1 142 ? 22.533 -10.861 -31.172 1.00 59.94 142 GLY A CA 1
ATOM 1117 C C . GLY A 1 142 ? 22.382 -11.840 -32.342 1.00 59.94 142 GLY A C 1
ATOM 1118 O O . GLY A 1 142 ? 23.040 -12.882 -32.308 1.00 59.94 142 GLY A O 1
ATOM 1119 N N . SER A 1 143 ? 21.522 -11.549 -33.329 1.00 49.75 143 SER A N 1
ATOM 1120 C CA . SER A 1 143 ? 21.257 -12.414 -34.492 1.00 49.75 143 SER A CA 1
ATOM 1121 C C . SER A 1 143 ? 21.798 -11.872 -35.810 1.00 49.75 143 SER A C 1
ATOM 1123 O O . SER A 1 143 ? 21.989 -10.645 -35.942 1.00 49.75 143 SER A O 1
#

Secondary structure (DSSP, 8-state):
--HHHHHHHHHHHHHHHHHHHHHHHHHHHHT-----S--------HHHHHHHHHHHHHHHHHHHTTHHHHHIIIII---TT--HHHHHHHHHHHHHHHHHHHHHT-HHHHHHHHHHHHHHHHHHHHHHHHHHHHHHHHHHTT-

Sequence (143 aa):
MTSGTFLIRCWTDWSRRENLARRQVRESTTGRKTVNRNEKTFEVPMQTLLIETIGIIAGTLGVLAWVPQLREVWVEKLHEGISLPTFWLVSTALVLWLIYGILIGSISIIFANVAALTCILSLIVGVIRLRKAESQDGADTGS

Radius of gyration: 22.72 Å; chains: 1; bounding box: 53×25×76 Å